Protein AF-A0A8T3NGL0-F1 (afdb_monomer)

Secondary structure (DSSP, 8-state):
-HHHHHHHHHT--S---TTTHHHHHHHHHHHHHHHHHHHHHHHHHHHHTTSS-SSS-HHHHHHHHHHHHHGGGG-SSHHHHHHHHHHHHHHTSPP-

Solvent-accessible surface area (backbone atoms only — not comparable to full-atom values): 5418 Å² total; per-residue (Å²): 111,71,68,58,55,27,50,58,46,42,71,54,83,93,78,86,63,82,79,59,45,61,66,48,41,56,53,48,50,51,54,49,48,54,49,40,52,54,45,19,54,52,41,44,54,28,28,77,73,60,67,23,39,72,93,54,58,39,66,58,54,26,51,48,50,52,59,61,39,58,54,27,48,76,46,96,40,74,69,52,39,54,50,51,51,51,52,54,57,58,72,39,42,48,85,131

Structure (mmCIF, N/CA/C/O backbone):
data_AF-A0A8T3NGL0-F1
#
_entry.id   AF-A0A8T3NGL0-F1
#
loop_
_atom_site.group_PDB
_atom_site.id
_atom_site.type_symbol
_atom_site.label_atom_id
_atom_site.label_alt_id
_atom_site.label_comp_id
_atom_site.label_asym_id
_atom_site.label_entity_id
_atom_site.label_seq_id
_atom_site.pdbx_PDB_ins_code
_atom_site.Cartn_x
_atom_site.Cartn_y
_atom_site.Cartn_z
_atom_site.occupancy
_atom_site.B_iso_or_equiv
_atom_site.auth_seq_id
_atom_site.auth_comp_id
_atom_site.auth_asym_id
_atom_site.auth_atom_id
_atom_site.pdbx_PDB_model_num
ATOM 1 N N . MET A 1 1 ? -1.582 8.954 -3.210 1.00 58.78 1 MET A N 1
ATOM 2 C CA . MET A 1 1 ? -0.148 8.687 -2.939 1.00 58.78 1 MET A CA 1
ATOM 3 C C . MET A 1 1 ? 0.361 7.370 -3.535 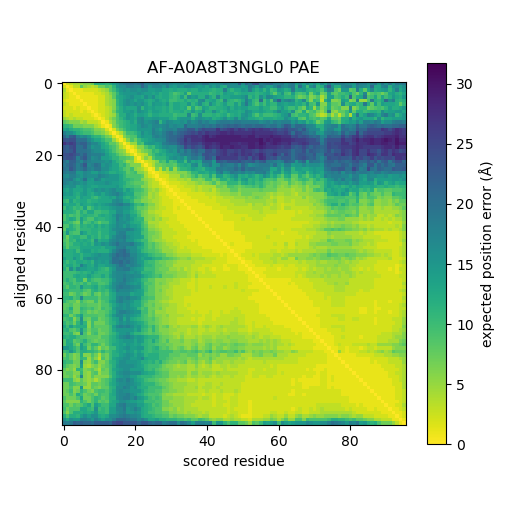1.00 58.78 1 MET A C 1
ATOM 5 O O . MET A 1 1 ? 1.414 7.388 -4.158 1.00 58.78 1 MET A O 1
ATOM 9 N N . LEU A 1 2 ? -0.385 6.261 -3.455 1.00 68.25 2 LEU A N 1
ATOM 10 C CA . LEU A 1 2 ? 0.032 4.943 -3.982 1.00 68.25 2 LEU A CA 1
ATOM 11 C C . LEU A 1 2 ? 0.420 4.930 -5.478 1.00 68.25 2 LEU A C 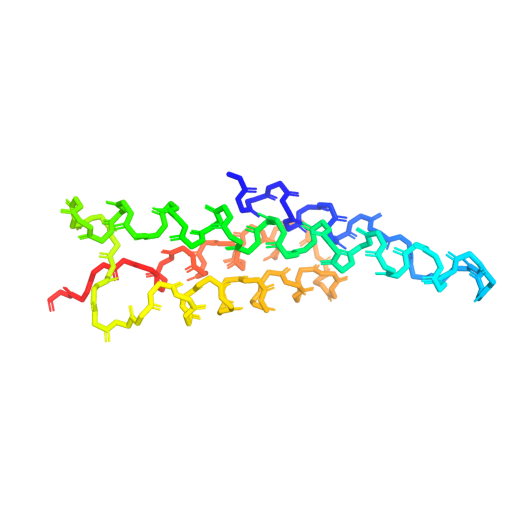1
ATOM 13 O O . LEU A 1 2 ? 1.392 4.288 -5.867 1.00 68.25 2 LEU A O 1
ATOM 17 N N . ALA A 1 3 ? -0.273 5.707 -6.316 1.00 68.69 3 ALA A N 1
ATOM 18 C CA . ALA A 1 3 ? 0.077 5.840 -7.732 1.00 68.69 3 ALA A CA 1
ATOM 19 C C . ALA A 1 3 ? 1.465 6.475 -7.961 1.00 68.69 3 ALA A C 1
ATOM 21 O O . ALA A 1 3 ? 2.179 6.070 -8.875 1.00 68.69 3 ALA A O 1
ATOM 22 N N . ALA A 1 4 ? 1.863 7.441 -7.126 1.00 70.94 4 ALA A N 1
ATOM 23 C CA . ALA A 1 4 ? 3.165 8.097 -7.234 1.00 70.94 4 ALA A CA 1
ATOM 24 C C . ALA A 1 4 ? 4.300 7.138 -6.843 1.00 70.94 4 ALA A C 1
ATOM 26 O O . ALA A 1 4 ? 5.298 7.051 -7.553 1.00 70.94 4 ALA A O 1
ATOM 27 N N . TYR A 1 5 ? 4.099 6.350 -5.782 1.00 68.00 5 TYR A N 1
ATOM 28 C CA . TYR A 1 5 ? 5.041 5.309 -5.367 1.00 68.00 5 TYR A CA 1
ATOM 29 C C . TYR A 1 5 ? 5.271 4.255 -6.465 1.00 68.00 5 TYR A C 1
ATOM 31 O O . TYR A 1 5 ? 6.412 3.900 -6.769 1.00 68.00 5 TYR A O 1
ATOM 39 N N . ALA A 1 6 ? 4.195 3.807 -7.120 1.00 69.00 6 ALA A N 1
ATOM 40 C CA . ALA A 1 6 ? 4.277 2.829 -8.203 1.00 69.00 6 ALA A CA 1
ATOM 41 C C . ALA A 1 6 ? 5.040 3.370 -9.429 1.00 69.00 6 ALA A C 1
ATOM 43 O O . ALA A 1 6 ? 5.843 2.651 -10.023 1.00 69.00 6 ALA A O 1
ATOM 44 N N . LEU A 1 7 ? 4.843 4.647 -9.786 1.00 71.00 7 LEU A N 1
ATOM 45 C CA . LEU A 1 7 ? 5.588 5.289 -10.875 1.00 71.00 7 LEU A CA 1
ATOM 46 C C . LEU A 1 7 ? 7.077 5.459 -10.549 1.00 71.00 7 LEU A C 1
ATOM 48 O O . LEU A 1 7 ? 7.913 5.123 -11.381 1.00 71.00 7 LEU A O 1
ATOM 52 N N . MET A 1 8 ? 7.416 5.914 -9.341 1.00 72.88 8 MET A N 1
ATOM 53 C CA . MET A 1 8 ? 8.816 6.055 -8.916 1.00 72.88 8 MET A CA 1
ATOM 54 C C . MET A 1 8 ? 9.559 4.712 -8.911 1.00 72.88 8 MET A C 1
ATOM 56 O O . MET A 1 8 ? 10.751 4.651 -9.204 1.00 72.88 8 MET A O 1
ATOM 60 N N . THR A 1 9 ? 8.854 3.632 -8.576 1.00 69.88 9 THR A N 1
ATOM 61 C CA . THR A 1 9 ? 9.402 2.270 -8.580 1.00 69.88 9 THR A CA 1
ATOM 62 C C . THR A 1 9 ? 9.637 1.757 -10.003 1.00 69.88 9 THR A C 1
ATOM 64 O O . THR A 1 9 ? 10.660 1.129 -10.258 1.00 69.88 9 THR A O 1
ATOM 67 N N . TYR A 1 10 ? 8.736 2.077 -10.936 1.00 66.06 10 TYR A N 1
ATOM 68 C CA . TYR A 1 10 ? 8.871 1.768 -12.364 1.00 66.06 10 TYR A CA 1
ATOM 69 C C . TYR A 1 10 ? 10.018 2.535 -13.048 1.00 66.06 10 TYR A C 1
ATOM 71 O O . TYR A 1 10 ? 10.676 2.003 -13.933 1.00 66.06 10 TYR A O 1
ATOM 79 N N . GLU A 1 11 ? 10.280 3.783 -12.651 1.00 74.69 11 GLU A N 1
ATOM 80 C CA . GLU A 1 11 ? 11.287 4.643 -13.300 1.00 74.69 11 GLU A CA 1
ATOM 81 C C . GLU A 1 11 ? 12.721 4.438 -12.767 1.00 74.69 11 GLU A C 1
ATOM 83 O O . GLU A 1 11 ? 13.653 5.107 -13.216 1.00 74.69 11 GLU A O 1
ATOM 88 N N . ARG A 1 12 ? 12.936 3.511 -11.822 1.00 68.31 12 ARG A N 1
ATOM 89 C CA . ARG A 1 12 ? 14.254 3.276 -11.215 1.00 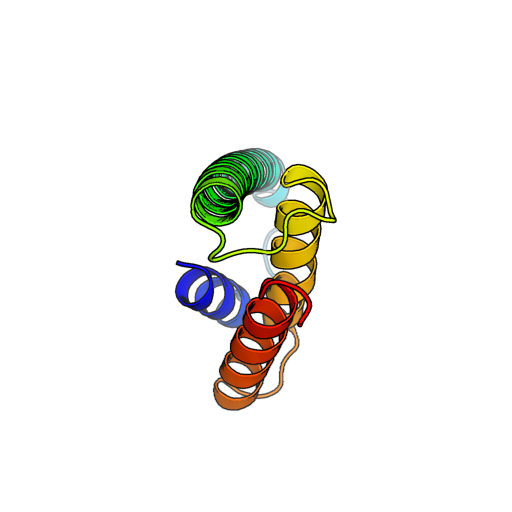68.31 12 ARG A CA 1
ATOM 90 C C . ARG A 1 12 ? 15.166 2.452 -12.150 1.00 68.31 12 ARG A C 1
ATOM 92 O O . ARG A 1 12 ? 14.804 1.331 -12.496 1.00 68.31 12 ARG A O 1
ATOM 99 N N . PRO A 1 13 ? 16.380 2.931 -12.499 1.00 56.94 13 PRO A N 1
ATOM 100 C CA . PRO A 1 13 ? 17.328 2.168 -13.312 1.00 56.94 13 PRO A CA 1
ATOM 101 C C . PRO A 1 13 ? 17.820 0.908 -12.587 1.00 56.94 13 PRO A C 1
ATOM 103 O O . PRO A 1 13 ? 18.309 0.977 -11.455 1.00 56.94 13 PRO A O 1
ATOM 106 N N . HIS A 1 14 ? 17.742 -0.244 -13.254 1.00 61.50 14 HIS A N 1
ATOM 107 C CA . HIS A 1 14 ? 18.310 -1.499 -12.768 1.00 61.50 14 HIS A CA 1
ATOM 108 C C . HIS A 1 14 ? 19.819 -1.539 -13.032 1.00 61.50 14 HIS A C 1
ATOM 110 O O . HIS A 1 14 ? 20.275 -2.076 -14.035 1.00 61.50 14 HIS A O 1
ATOM 116 N N . GLY A 1 15 ? 20.594 -0.980 -12.105 1.00 58.91 15 GLY A N 1
ATOM 117 C CA . GLY A 1 15 ? 22.022 -1.266 -11.992 1.00 58.91 15 GLY A CA 1
ATOM 118 C C . GLY A 1 15 ? 22.929 -0.062 -12.200 1.00 58.91 15 GLY A C 1
ATOM 119 O O . GLY A 1 15 ? 23.072 0.427 -13.313 1.00 58.91 15 GLY A O 1
ATOM 120 N N . THR A 1 16 ? 23.578 0.376 -11.119 1.00 48.75 16 THR A N 1
ATOM 121 C CA . THR A 1 16 ? 25.043 0.542 -10.999 1.00 48.75 16 THR A CA 1
ATOM 122 C C . THR A 1 16 ? 25.415 1.080 -9.605 1.00 48.75 16 THR A C 1
ATOM 124 O O . THR A 1 16 ? 24.675 1.859 -9.012 1.00 48.75 16 THR A O 1
ATOM 127 N N . GLU A 1 17 ? 26.574 0.627 -9.114 1.00 51.41 17 GLU A N 1
ATOM 128 C CA . GLU A 1 17 ? 27.332 1.042 -7.912 1.00 51.41 17 GLU A CA 1
ATOM 129 C C . GLU A 1 17 ? 26.979 0.440 -6.538 1.00 51.41 17 GLU A C 1
ATOM 131 O O . GLU A 1 17 ? 26.284 1.005 -5.693 1.00 51.41 17 GLU A O 1
ATOM 136 N N . LEU A 1 18 ? 27.620 -0.707 -6.291 1.00 53.75 18 LEU A N 1
ATOM 137 C CA . LEU A 1 18 ? 27.564 -1.547 -5.093 1.00 53.75 18 LEU A CA 1
ATOM 138 C C . LEU A 1 18 ? 28.084 -0.885 -3.793 1.00 53.75 18 LEU A C 1
ATOM 140 O O . LEU A 1 18 ? 27.737 -1.350 -2.714 1.00 53.75 18 LEU A O 1
ATOM 144 N N . ALA A 1 19 ? 28.868 0.199 -3.856 1.00 51.28 19 ALA A N 1
ATOM 145 C CA . ALA A 1 19 ? 29.415 0.869 -2.663 1.00 51.28 19 ALA A CA 1
ATOM 146 C C . ALA A 1 19 ? 28.496 1.974 -2.098 1.00 51.28 19 ALA A C 1
ATOM 148 O O . ALA A 1 19 ? 28.457 2.193 -0.889 1.00 51.28 19 ALA A O 1
ATOM 149 N N . ALA A 1 20 ? 27.681 2.616 -2.944 1.00 53.00 20 ALA A N 1
ATOM 150 C CA . ALA A 1 20 ? 26.653 3.568 -2.511 1.00 53.00 20 ALA A CA 1
ATOM 151 C C . ALA A 1 20 ? 25.383 2.868 -1.985 1.00 53.00 20 ALA A C 1
ATOM 153 O O . ALA A 1 20 ? 24.567 3.489 -1.307 1.00 53.00 20 ALA A O 1
ATOM 154 N N . LEU A 1 21 ? 25.215 1.575 -2.285 1.00 52.50 21 LEU A N 1
ATOM 155 C CA . LEU A 1 21 ? 24.030 0.763 -1.990 1.00 52.50 21 LEU A CA 1
ATOM 156 C C . LEU A 1 21 ? 23.824 0.451 -0.501 1.00 52.50 21 LEU A C 1
ATOM 158 O O . LEU A 1 21 ? 22.680 0.278 -0.101 1.00 52.50 21 LEU A O 1
ATOM 162 N N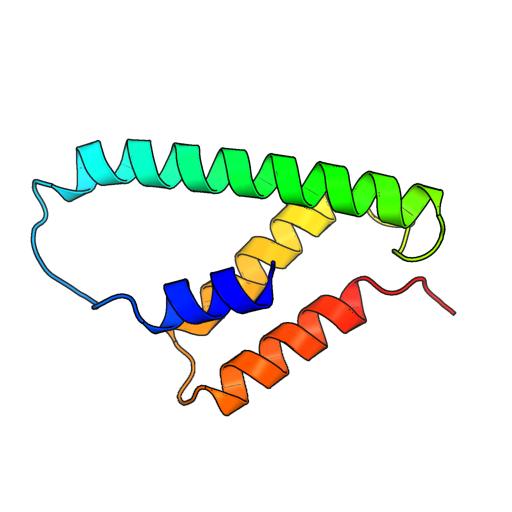 . VAL A 1 22 ? 24.876 0.424 0.325 1.00 53.84 22 VAL A N 1
ATOM 163 C CA . VAL A 1 22 ? 24.739 0.108 1.762 1.00 53.84 22 VAL A CA 1
ATOM 164 C C . VAL A 1 22 ? 24.200 1.311 2.543 1.00 53.84 22 VAL A C 1
ATOM 166 O O . VAL A 1 22 ? 23.184 1.195 3.222 1.00 53.84 22 VAL A O 1
ATOM 169 N N . HIS A 1 23 ? 24.784 2.502 2.363 1.00 52.94 23 HIS A N 1
ATOM 170 C CA . HIS A 1 23 ? 24.285 3.723 3.012 1.00 52.94 23 HIS A CA 1
ATOM 171 C C . HIS A 1 23 ? 22.947 4.179 2.405 1.00 52.94 23 HIS A C 1
ATOM 173 O O . HIS A 1 23 ? 22.009 4.534 3.117 1.00 52.94 23 HIS A O 1
ATOM 179 N N . ARG A 1 24 ? 22.797 4.069 1.075 1.00 52.88 24 ARG A N 1
ATOM 180 C CA . ARG A 1 24 ? 21.506 4.267 0.399 1.00 52.88 24 ARG A CA 1
ATOM 181 C C . ARG A 1 24 ? 20.482 3.208 0.821 1.00 52.88 24 ARG A C 1
ATOM 183 O O . ARG A 1 24 ? 19.302 3.523 0.838 1.00 52.88 24 ARG A O 1
ATOM 190 N N . GLY A 1 25 ? 20.906 2.000 1.184 1.00 54.78 25 GLY A N 1
ATOM 191 C CA . GLY A 1 25 ? 20.054 0.922 1.684 1.00 54.78 25 GLY A CA 1
ATOM 192 C C . GLY A 1 25 ? 19.410 1.264 3.022 1.00 54.78 25 GLY A C 1
ATOM 193 O O . GLY A 1 25 ? 18.199 1.134 3.147 1.00 54.78 25 GLY A O 1
ATOM 194 N N . GLU A 1 26 ? 20.170 1.804 3.978 1.00 58.66 26 GLU A N 1
ATOM 195 C CA . GLU A 1 26 ? 19.616 2.287 5.254 1.00 58.66 26 GLU A CA 1
ATOM 196 C C . GLU A 1 26 ? 18.675 3.487 5.065 1.00 58.66 26 GLU A C 1
ATOM 198 O O . GLU A 1 26 ? 17.613 3.554 5.687 1.00 58.66 26 GLU A O 1
ATOM 203 N N . HIS A 1 27 ? 19.018 4.419 4.168 1.00 60.81 27 HIS A N 1
ATOM 204 C CA . HIS A 1 27 ? 18.133 5.535 3.820 1.00 60.81 27 HIS A CA 1
ATOM 205 C C . HIS A 1 27 ? 16.852 5.074 3.106 1.00 60.81 27 HIS A C 1
ATOM 207 O O . HIS A 1 27 ? 15.775 5.592 3.394 1.00 60.81 27 HIS A O 1
ATOM 213 N N . ILE A 1 28 ? 16.945 4.092 2.205 1.00 61.22 28 ILE A N 1
ATOM 214 C CA . ILE A 1 28 ? 15.793 3.497 1.515 1.00 61.22 28 ILE A CA 1
ATOM 215 C C . ILE A 1 28 ? 14.933 2.707 2.499 1.00 61.22 28 ILE A C 1
ATOM 217 O O . ILE A 1 28 ? 13.717 2.847 2.451 1.00 61.22 28 ILE A O 1
ATOM 221 N N . ALA A 1 29 ? 15.539 1.935 3.402 1.00 65.50 29 ALA A N 1
ATOM 222 C CA . ALA A 1 29 ? 14.824 1.181 4.424 1.00 65.50 29 ALA A CA 1
ATOM 223 C C . ALA A 1 29 ? 14.059 2.123 5.361 1.00 65.50 29 ALA A C 1
ATOM 225 O O . ALA A 1 29 ? 12.869 1.926 5.575 1.00 65.50 29 ALA A O 1
ATOM 226 N N . ARG A 1 30 ? 14.684 3.215 5.830 1.00 68.94 30 ARG A N 1
ATOM 227 C CA . ARG A 1 30 ? 13.983 4.239 6.628 1.00 68.94 30 ARG A CA 1
ATOM 228 C C . ARG A 1 30 ? 12.865 4.935 5.855 1.00 68.94 30 ARG A C 1
ATOM 230 O O . ARG A 1 30 ? 11.793 5.135 6.412 1.00 68.94 30 ARG A O 1
ATOM 237 N N . ALA A 1 31 ? 13.088 5.289 4.590 1.00 68.88 31 ALA A N 1
ATOM 238 C CA . ALA A 1 31 ? 12.056 5.913 3.763 1.00 68.88 31 ALA A CA 1
ATOM 239 C C . ALA A 1 31 ? 10.886 4.953 3.476 1.00 68.88 31 ALA A C 1
ATOM 241 O O . ALA A 1 31 ? 9.733 5.374 3.458 1.00 68.88 31 ALA A O 1
ATOM 242 N N . GLN A 1 32 ? 11.166 3.660 3.287 1.00 69.06 32 GLN A N 1
ATOM 243 C CA . GLN A 1 32 ? 10.143 2.619 3.171 1.00 69.06 32 GLN A CA 1
ATOM 244 C C . GLN A 1 32 ? 9.387 2.421 4.485 1.00 69.06 32 GLN A C 1
ATOM 246 O O . GLN A 1 32 ? 8.168 2.302 4.446 1.00 69.06 32 GLN A O 1
ATOM 251 N N . GLN A 1 33 ? 10.077 2.443 5.628 1.00 77.31 33 GLN A N 1
ATOM 252 C CA . GLN A 1 33 ? 9.459 2.347 6.950 1.00 77.31 33 GLN A CA 1
ATOM 253 C C . GLN A 1 33 ? 8.505 3.523 7.196 1.00 77.31 33 GLN A C 1
ATOM 255 O O . GLN A 1 33 ? 7.338 3.303 7.491 1.00 77.31 33 GLN A O 1
ATOM 260 N N . GLN A 1 34 ? 8.961 4.758 6.956 1.00 80.25 34 GLN A N 1
ATOM 261 C CA . GLN A 1 34 ? 8.133 5.965 7.079 1.00 80.25 34 GLN A CA 1
ATOM 262 C C . GLN A 1 34 ? 6.919 5.936 6.148 1.00 80.25 34 GLN A C 1
ATOM 264 O O . GLN A 1 34 ? 5.829 6.354 6.529 1.00 80.25 34 GLN A O 1
ATOM 269 N N . LEU A 1 35 ? 7.092 5.434 4.922 1.00 77.94 35 LEU A N 1
ATOM 270 C CA . LEU A 1 35 ? 5.980 5.259 3.997 1.00 77.94 35 LEU A CA 1
ATOM 271 C C . LEU A 1 35 ? 5.005 4.175 4.477 1.00 77.94 35 LEU A C 1
ATOM 273 O O . LEU A 1 35 ? 3.802 4.343 4.311 1.00 77.94 35 LEU A O 1
ATOM 277 N N . SER A 1 36 ? 5.507 3.085 5.061 1.00 81.69 36 SER A N 1
ATOM 278 C CA . SER A 1 36 ? 4.682 2.024 5.643 1.00 81.69 36 SER A CA 1
ATOM 279 C C . SER A 1 36 ? 3.856 2.539 6.812 1.00 81.69 36 SER A C 1
ATOM 281 O O . SER A 1 36 ? 2.656 2.289 6.844 1.00 81.69 36 SER A O 1
ATOM 283 N N . ASP A 1 37 ? 4.475 3.292 7.722 1.00 85.06 37 ASP A N 1
ATOM 284 C CA . ASP A 1 37 ? 3.793 3.916 8.856 1.00 85.06 37 ASP A CA 1
ATOM 285 C C . ASP A 1 37 ? 2.709 4.885 8.369 1.00 85.06 37 ASP A C 1
ATOM 287 O O . ASP A 1 37 ? 1.559 4.781 8.776 1.00 85.06 37 ASP A O 1
ATOM 291 N N . PHE A 1 38 ? 3.032 5.747 7.400 1.00 83.56 38 PHE A N 1
ATOM 292 C CA . PHE A 1 38 ? 2.058 6.670 6.817 1.00 83.56 38 PHE A CA 1
ATOM 293 C C . PHE A 1 38 ? 0.881 5.953 6.130 1.00 83.56 38 PHE A C 1
ATOM 295 O O . PHE A 1 38 ? -0.267 6.376 6.250 1.00 83.56 38 PHE A O 1
ATOM 302 N N . ILE A 1 39 ? 1.147 4.872 5.387 1.00 86.62 39 ILE A N 1
ATOM 303 C CA . ILE A 1 39 ? 0.090 4.081 4.740 1.00 86.62 39 ILE A CA 1
ATOM 304 C C . ILE A 1 39 ? -0.772 3.381 5.788 1.00 86.62 39 ILE A C 1
ATOM 306 O O . ILE A 1 39 ? -1.989 3.373 5.636 1.00 86.62 39 ILE A O 1
ATOM 310 N N . ARG A 1 40 ? -0.168 2.811 6.835 1.00 89.75 40 ARG A N 1
ATOM 311 C CA . ARG A 1 40 ? -0.901 2.197 7.945 1.00 89.75 40 ARG A CA 1
ATOM 312 C C . ARG A 1 40 ? -1.847 3.200 8.584 1.00 89.75 40 ARG A C 1
ATOM 314 O O . ARG A 1 40 ? -3.019 2.887 8.724 1.00 89.75 40 ARG A O 1
ATOM 321 N N . ASP A 1 41 ? -1.358 4.386 8.929 1.00 88.44 41 ASP A N 1
ATOM 322 C CA . ASP A 1 41 ? -2.166 5.397 9.612 1.00 88.44 41 ASP A CA 1
ATOM 323 C C . ASP A 1 41 ? -3.370 5.807 8.740 1.00 88.44 41 ASP A C 1
ATOM 325 O O . ASP A 1 41 ? -4.502 5.830 9.217 1.00 88.44 41 ASP A O 1
ATOM 329 N N . LEU A 1 42 ? -3.165 5.975 7.426 1.00 88.19 42 LEU A N 1
ATOM 330 C CA . LEU A 1 42 ? -4.250 6.243 6.473 1.00 88.19 42 LEU A CA 1
ATOM 331 C C . LEU A 1 42 ? -5.253 5.080 6.347 1.00 88.19 42 LEU A C 1
ATOM 333 O O . LEU A 1 42 ? -6.444 5.306 6.145 1.00 88.19 42 LEU A O 1
ATOM 337 N N . LEU A 1 43 ? -4.781 3.832 6.413 1.00 90.25 43 LEU A N 1
ATOM 338 C CA . LEU A 1 43 ? -5.644 2.648 6.373 1.00 90.25 43 LEU A CA 1
ATOM 339 C C . LEU A 1 43 ? -6.454 2.501 7.661 1.00 90.25 43 LEU A C 1
ATOM 341 O O . LEU A 1 43 ? -7.614 2.113 7.584 1.00 90.25 43 LEU A O 1
ATOM 345 N N . THR A 1 44 ? -5.869 2.839 8.810 1.00 91.00 44 THR A N 1
ATOM 346 C CA . THR A 1 44 ? -6.568 2.893 10.098 1.00 91.00 44 THR A CA 1
ATOM 347 C C . THR A 1 44 ? -7.696 3.918 10.045 1.00 91.00 44 THR A C 1
ATOM 349 O O . THR A 1 44 ? -8.840 3.558 10.301 1.00 91.00 44 THR A O 1
ATOM 352 N N . GLU A 1 45 ? -7.410 5.153 9.617 1.00 88.44 45 GLU A N 1
ATOM 353 C CA . GLU A 1 45 ? -8.439 6.190 9.445 1.00 88.44 45 GLU A CA 1
ATOM 354 C C . GLU A 1 45 ? -9.538 5.738 8.467 1.00 88.44 45 GLU A C 1
ATOM 356 O O . GLU A 1 45 ? -10.725 5.883 8.746 1.00 88.44 45 GLU A O 1
ATOM 361 N N . GLY A 1 46 ? -9.156 5.134 7.337 1.00 86.62 46 GLY A N 1
ATOM 362 C CA . GLY A 1 46 ? -10.111 4.624 6.351 1.00 86.62 46 GLY A CA 1
ATOM 363 C C . GLY A 1 46 ? -10.973 3.465 6.862 1.00 86.62 46 GLY A C 1
ATOM 364 O O . GLY A 1 46 ? -12.114 3.316 6.428 1.00 86.62 46 GLY A O 1
ATOM 365 N N . ALA A 1 47 ? -10.452 2.635 7.767 1.00 90.56 47 ALA A N 1
ATOM 366 C CA . ALA A 1 47 ? -11.225 1.576 8.410 1.00 90.56 47 ALA A CA 1
ATOM 367 C C . ALA A 1 47 ? -12.217 2.167 9.425 1.00 90.56 47 ALA A C 1
ATOM 369 O O . ALA A 1 47 ? -13.380 1.771 9.446 1.00 90.56 47 ALA A O 1
ATOM 370 N N . GLU A 1 48 ? -11.800 3.174 10.199 1.00 90.19 48 GLU A N 1
ATOM 371 C CA . GLU A 1 48 ? -12.674 3.901 11.131 1.00 90.19 48 GLU A CA 1
ATOM 372 C C . GLU A 1 48 ? -13.834 4.617 10.418 1.00 90.19 48 GLU A C 1
ATOM 374 O O . GLU A 1 48 ? -14.941 4.685 10.958 1.00 90.19 48 GLU A O 1
ATOM 379 N N . THR A 1 49 ? -13.617 5.124 9.197 1.00 90.94 49 THR A N 1
ATOM 380 C CA . THR A 1 49 ? -14.669 5.752 8.374 1.00 90.94 49 THR A CA 1
ATOM 381 C C . THR A 1 49 ? -15.487 4.756 7.547 1.00 90.94 49 THR A C 1
ATOM 383 O O . THR A 1 49 ? -16.493 5.146 6.952 1.00 90.94 49 THR A O 1
ATOM 386 N N . GLY A 1 50 ? -15.096 3.477 7.512 1.00 89.69 50 GLY A N 1
ATOM 387 C CA . GLY A 1 50 ? -15.744 2.433 6.713 1.00 89.69 50 GLY A CA 1
ATOM 388 C C . GLY A 1 50 ? -15.445 2.501 5.209 1.00 89.69 50 GLY A C 1
ATOM 389 O O . GLY A 1 50 ? -16.122 1.845 4.418 1.00 89.69 50 GLY A O 1
ATOM 390 N N . ASP A 1 51 ? -14.445 3.280 4.794 1.00 87.56 51 ASP A N 1
ATOM 391 C CA . ASP A 1 51 ? -13.978 3.366 3.403 1.00 87.56 51 ASP A CA 1
ATOM 392 C C . ASP A 1 51 ? -13.015 2.225 3.032 1.00 87.56 51 ASP A C 1
ATOM 394 O O . ASP A 1 51 ? -12.828 1.907 1.849 1.00 87.56 51 ASP A O 1
ATOM 398 N N . VAL A 1 52 ? -12.395 1.614 4.043 1.00 92.88 52 VAL A N 1
ATOM 399 C CA . VAL A 1 52 ? -11.440 0.508 3.943 1.00 92.88 52 VAL A CA 1
ATOM 400 C C . VAL A 1 52 ? -11.950 -0.669 4.769 1.00 92.88 52 VAL A C 1
ATOM 402 O O . VAL A 1 52 ? -12.635 -0.499 5.772 1.00 92.88 52 VAL A O 1
ATOM 405 N N . ARG A 1 53 ? -11.635 -1.883 4.319 1.00 94.31 53 ARG A N 1
ATOM 406 C CA . ARG A 1 53 ? -11.927 -3.119 5.047 1.00 94.31 53 ARG A CA 1
ATOM 407 C C . ARG A 1 53 ? -11.283 -3.132 6.439 1.00 94.31 53 ARG A C 1
ATOM 409 O O . ARG A 1 53 ? -10.130 -2.738 6.589 1.00 94.31 53 ARG A O 1
ATOM 416 N N . ASP A 1 54 ? -12.013 -3.649 7.417 1.00 93.75 54 ASP A N 1
ATOM 417 C CA . ASP A 1 54 ? -11.621 -3.743 8.828 1.00 93.75 54 ASP A CA 1
ATOM 418 C C . ASP A 1 54 ? -11.382 -5.194 9.293 1.00 93.75 54 ASP A C 1
ATOM 420 O O . ASP A 1 54 ? -10.953 -5.434 10.419 1.00 93.75 54 ASP A O 1
ATOM 424 N N . ASP A 1 55 ? -11.602 -6.175 8.412 1.00 93.62 55 ASP A N 1
ATOM 425 C CA . ASP A 1 55 ? -11.406 -7.605 8.675 1.00 93.62 55 ASP A CA 1
ATOM 426 C C . ASP A 1 55 ? -9.930 -8.050 8.628 1.00 93.62 55 ASP A C 1
ATOM 428 O O . ASP A 1 55 ? -9.620 -9.210 8.903 1.00 93.62 55 ASP A O 1
ATOM 432 N N . VAL A 1 56 ? -9.015 -7.139 8.282 1.00 93.44 56 VAL A N 1
ATOM 433 C CA . VAL A 1 56 ? -7.563 -7.359 8.207 1.00 93.44 56 VAL A CA 1
ATOM 434 C C . VAL A 1 56 ? -6.851 -6.210 8.918 1.00 93.44 56 VAL A C 1
ATOM 436 O O . VAL A 1 56 ? -7.226 -5.050 8.751 1.00 93.44 56 VAL A O 1
ATOM 439 N N . ALA A 1 57 ? -5.802 -6.513 9.688 1.00 92.50 57 ALA A N 1
ATOM 440 C CA . ALA A 1 57 ? -5.080 -5.495 10.447 1.00 92.50 57 ALA A CA 1
ATOM 441 C C . ALA A 1 57 ? -4.447 -4.425 9.522 1.00 92.50 57 ALA A C 1
ATOM 443 O O . ALA A 1 57 ? -3.865 -4.780 8.489 1.00 92.50 57 ALA A O 1
ATOM 444 N N . PRO A 1 58 ? -4.468 -3.127 9.889 1.00 88.88 58 PRO A N 1
ATOM 445 C CA . PRO A 1 58 ? -3.883 -2.059 9.071 1.00 88.88 58 PRO A CA 1
ATOM 446 C C . PRO A 1 58 ? -2.402 -2.271 8.717 1.00 88.88 58 PRO A C 1
ATOM 448 O O . PRO A 1 58 ? -1.991 -1.969 7.597 1.00 88.88 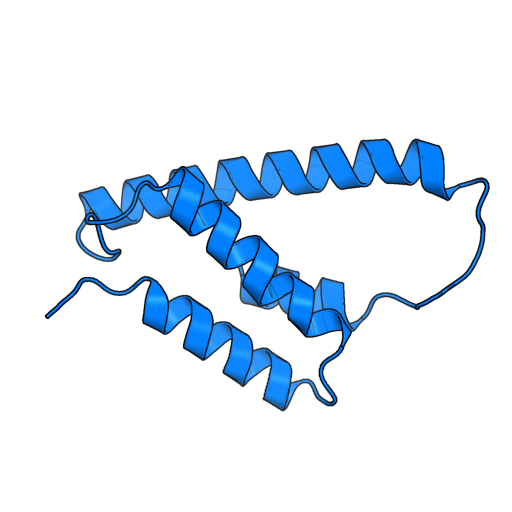58 PRO A O 1
ATOM 451 N N . ASP A 1 59 ? -1.605 -2.846 9.626 1.00 87.62 59 ASP A N 1
ATOM 452 C CA . ASP A 1 59 ? -0.197 -3.202 9.377 1.00 87.62 59 ASP A CA 1
ATOM 453 C C . ASP A 1 59 ? -0.036 -4.254 8.265 1.00 87.62 59 ASP A C 1
ATOM 455 O O . ASP A 1 59 ? 0.864 -4.169 7.418 1.00 87.62 59 ASP A O 1
ATOM 459 N N . GLU A 1 60 ? -0.930 -5.245 8.236 1.00 91.88 60 GLU A N 1
ATOM 460 C CA . GLU A 1 60 ? -0.951 -6.291 7.213 1.00 91.88 60 GLU A CA 1
ATOM 461 C C . GLU A 1 60 ? -1.383 -5.715 5.861 1.00 91.88 60 GLU A C 1
ATOM 463 O O . GLU A 1 60 ? -0.758 -6.004 4.837 1.00 91.88 60 GLU A O 1
ATOM 468 N N . LEU A 1 61 ? -2.390 -4.833 5.848 1.00 92.19 61 LEU A N 1
ATOM 469 C CA . LEU A 1 61 ? -2.845 -4.137 4.640 1.00 92.19 61 LEU A CA 1
ATOM 470 C C . LEU A 1 61 ? -1.786 -3.173 4.082 1.00 92.19 61 LEU A C 1
ATOM 472 O O . LEU A 1 61 ? -1.600 -3.106 2.862 1.00 92.19 61 LEU A O 1
ATOM 476 N N . ALA A 1 62 ? -1.056 -2.464 4.946 1.00 89.69 62 ALA A N 1
ATOM 477 C CA . ALA A 1 62 ? 0.049 -1.597 4.544 1.00 89.69 62 ALA A CA 1
ATOM 478 C C . ALA A 1 62 ? 1.177 -2.414 3.902 1.00 89.69 62 ALA A C 1
ATOM 480 O O . ALA A 1 62 ? 1.637 -2.097 2.797 1.00 89.69 62 ALA A O 1
ATOM 481 N N . SER A 1 63 ? 1.553 -3.523 4.546 1.00 89.19 63 SER A N 1
ATOM 482 C CA . SER A 1 63 ? 2.541 -4.469 4.025 1.00 89.19 63 SER A CA 1
ATOM 483 C C . SER A 1 63 ? 2.099 -5.046 2.680 1.00 89.19 63 SER A C 1
ATOM 485 O O . SER A 1 63 ? 2.878 -5.037 1.724 1.00 89.19 63 SER A O 1
ATOM 487 N N . TYR A 1 64 ? 0.845 -5.485 2.561 1.00 90.88 64 TYR A N 1
ATOM 488 C CA . TYR A 1 64 ? 0.255 -5.957 1.308 1.00 90.88 64 TYR A CA 1
ATOM 489 C C . TYR A 1 64 ? 0.367 -4.910 0.191 1.00 90.88 64 TYR A C 1
ATOM 491 O O . TYR A 1 64 ? 0.854 -5.225 -0.898 1.00 90.88 64 TYR A O 1
ATOM 499 N N . CYS A 1 65 ? -0.024 -3.658 0.457 1.00 89.75 65 CYS A N 1
ATOM 500 C CA . CYS A 1 65 ? 0.029 -2.577 -0.527 1.00 89.75 65 CYS A CA 1
ATOM 501 C C . CYS A 1 65 ? 1.453 -2.324 -1.025 1.00 89.75 65 CYS A C 1
ATOM 503 O O . CYS A 1 65 ? 1.675 -2.202 -2.231 1.00 89.75 65 CYS A O 1
ATOM 505 N N . LEU A 1 66 ? 2.425 -2.263 -0.114 1.00 87.19 66 LEU A N 1
ATOM 506 C CA . LEU A 1 66 ? 3.822 -2.022 -0.467 1.00 87.19 66 LEU A CA 1
ATOM 507 C C . LEU A 1 66 ? 4.397 -3.153 -1.323 1.00 87.19 66 LEU A C 1
ATOM 509 O O . LEU A 1 66 ? 4.995 -2.881 -2.365 1.00 87.19 66 LEU A O 1
ATOM 513 N N . HIS A 1 67 ? 4.164 -4.411 -0.938 1.00 88.56 67 HIS A N 1
ATOM 514 C CA . HIS A 1 67 ? 4.634 -5.566 -1.706 1.00 88.56 67 HIS A 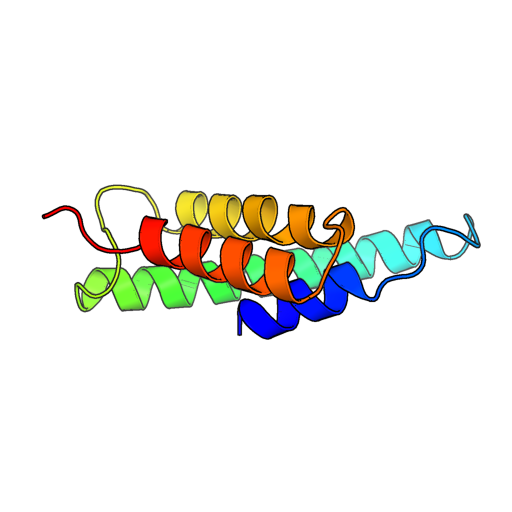CA 1
ATOM 515 C C . HIS A 1 67 ? 3.960 -5.650 -3.079 1.00 88.56 67 HIS A C 1
ATOM 517 O O . HIS A 1 67 ? 4.638 -5.864 -4.086 1.00 88.56 67 HIS A O 1
ATOM 523 N N . ALA A 1 68 ? 2.645 -5.422 -3.146 1.00 89.25 68 ALA A N 1
ATOM 524 C CA . ALA A 1 68 ? 1.914 -5.415 -4.407 1.00 89.25 68 ALA A CA 1
ATOM 525 C C . ALA A 1 68 ? 2.447 -4.331 -5.353 1.00 89.25 68 ALA A C 1
ATOM 527 O O . ALA A 1 68 ? 2.688 -4.605 -6.526 1.00 89.25 68 ALA A O 1
ATOM 528 N N . LEU A 1 69 ? 2.684 -3.113 -4.856 1.00 86.31 69 LEU A N 1
ATOM 529 C 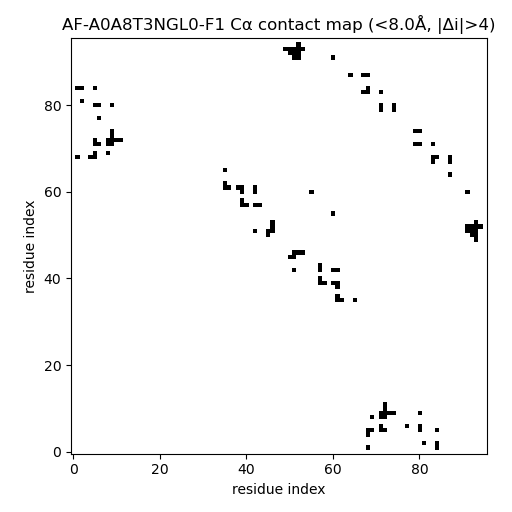CA . LEU A 1 69 ? 3.153 -1.997 -5.680 1.00 86.31 69 LEU A CA 1
ATOM 530 C C . LEU A 1 69 ? 4.643 -2.071 -6.024 1.00 86.31 69 LEU A C 1
ATOM 532 O O . LEU A 1 69 ? 5.037 -1.533 -7.058 1.00 86.31 69 LEU A O 1
ATOM 536 N N . ALA A 1 70 ? 5.464 -2.772 -5.238 1.00 84.06 70 ALA A N 1
ATOM 537 C CA . ALA A 1 70 ? 6.861 -3.039 -5.585 1.00 84.06 70 ALA A CA 1
ATOM 538 C C . ALA A 1 70 ? 6.990 -3.810 -6.915 1.00 84.06 70 ALA A C 1
ATOM 540 O O . ALA A 1 70 ? 7.931 -3.580 -7.685 1.00 84.06 70 ALA A O 1
ATOM 541 N N . ALA A 1 71 ? 5.996 -4.647 -7.243 1.00 85.94 71 ALA A N 1
ATOM 542 C CA . ALA A 1 71 ? 5.914 -5.350 -8.522 1.00 85.94 71 ALA A CA 1
ATOM 543 C C . ALA A 1 71 ? 5.785 -4.404 -9.731 1.00 85.94 71 ALA A C 1
ATOM 545 O O . ALA A 1 71 ? 6.046 -4.822 -10.854 1.00 85.94 71 ALA A O 1
ATOM 546 N N . ALA A 1 72 ? 5.448 -3.120 -9.536 1.00 84.12 72 ALA A N 1
ATOM 547 C CA . ALA A 1 72 ? 5.402 -2.138 -10.619 1.00 84.12 72 ALA A CA 1
ATOM 548 C C . ALA A 1 72 ? 6.748 -1.986 -11.351 1.00 84.12 72 ALA A C 1
ATOM 550 O O . ALA A 1 72 ? 6.742 -1.675 -12.541 1.00 84.12 72 ALA A O 1
ATOM 551 N N . SER A 1 73 ? 7.873 -2.243 -10.668 1.00 79.56 73 SER A N 1
ATOM 552 C CA . SER A 1 73 ? 9.229 -2.190 -11.246 1.00 79.56 73 SER A CA 1
ATOM 553 C C . SER A 1 73 ? 9.440 -3.147 -12.420 1.00 79.56 73 SER A C 1
ATOM 555 O O . SER A 1 73 ? 10.236 -2.854 -13.303 1.00 79.56 73 SER A O 1
ATOM 557 N N . SER A 1 74 ? 8.722 -4.271 -12.461 1.00 83.75 74 SER A N 1
ATOM 558 C CA . SER A 1 74 ? 8.891 -5.309 -13.485 1.00 83.75 74 SER A CA 1
ATOM 559 C C . SER A 1 74 ? 7.799 -5.296 -14.557 1.00 83.75 74 SER A C 1
ATOM 561 O O . SER A 1 74 ? 7.774 -6.161 -15.435 1.00 83.75 74 SER A O 1
ATOM 563 N N . LEU A 1 75 ? 6.872 -4.334 -14.508 1.00 89.06 75 LEU A N 1
ATOM 564 C CA . LEU A 1 75 ? 5.742 -4.297 -15.431 1.00 89.06 75 LEU A CA 1
ATOM 565 C C . LEU A 1 75 ? 6.131 -3.734 -16.805 1.00 89.06 75 LEU A C 1
ATOM 567 O O . LEU A 1 75 ? 6.893 -2.779 -16.894 1.00 89.06 75 LEU A O 1
ATOM 571 N N . PRO A 1 76 ? 5.531 -4.235 -17.901 1.00 86.12 76 PRO A N 1
ATOM 572 C CA . PRO A 1 76 ? 5.954 -3.884 -19.258 1.00 86.12 76 PRO A CA 1
ATOM 573 C C . PRO A 1 76 ? 5.460 -2.507 -19.733 1.00 86.12 76 PRO A C 1
ATOM 575 O O . PRO A 1 76 ? 5.754 -2.103 -20.854 1.00 86.12 76 PRO A O 1
ATOM 578 N N . SER A 1 77 ? 4.626 -1.804 -18.953 1.00 89.88 77 SER A N 1
ATOM 579 C CA . SER A 1 77 ? 4.089 -0.494 -19.351 1.00 89.88 77 SER A CA 1
ATOM 580 C C . SER A 1 77 ? 3.463 0.295 -18.200 1.00 89.88 77 SER A C 1
ATOM 582 O O . SER A 1 77 ? 2.916 -0.272 -17.252 1.00 89.88 77 SER A O 1
ATOM 584 N N . LYS A 1 78 ? 3.378 1.623 -18.367 1.00 81.88 78 LYS A N 1
ATOM 585 C CA . LYS A 1 78 ? 2.617 2.520 -17.471 1.00 81.88 78 LYS A CA 1
ATOM 586 C C . LYS A 1 78 ? 1.133 2.135 -17.363 1.00 81.88 78 LYS A C 1
ATOM 588 O O . LYS A 1 78 ? 0.516 2.327 -16.318 1.00 81.88 78 LYS A O 1
ATOM 593 N N . ALA A 1 79 ? 0.545 1.568 -18.419 1.00 91.88 79 ALA A N 1
ATOM 594 C CA . ALA A 1 79 ? -0.827 1.065 -18.377 1.00 91.88 79 ALA A CA 1
ATOM 595 C C . ALA A 1 79 ? -0.964 -0.161 -17.457 1.00 91.88 79 ALA A C 1
ATOM 597 O O . ALA A 1 79 ? -1.948 -0.264 -16.727 1.00 91.88 79 ALA A O 1
ATOM 598 N N . ALA A 1 80 ? 0.025 -1.061 -17.452 1.00 90.06 80 ALA A N 1
ATOM 599 C CA . ALA A 1 80 ? 0.066 -2.185 -16.519 1.00 90.06 80 ALA A CA 1
ATOM 600 C C . 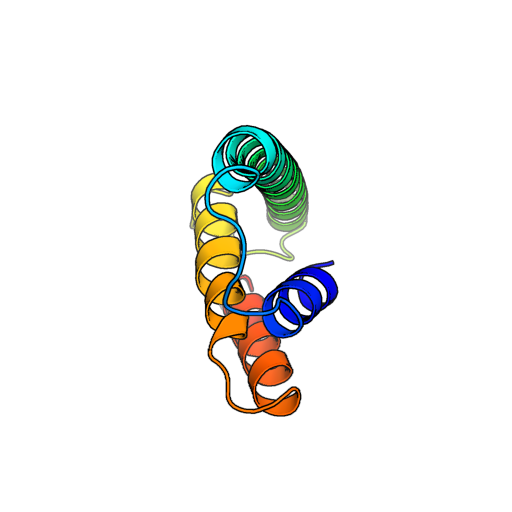ALA A 1 80 ? 0.216 -1.707 -15.068 1.00 90.06 80 ALA A C 1
ATOM 602 O O . ALA A 1 80 ? -0.511 -2.188 -14.204 1.00 90.06 80 ALA A O 1
ATOM 603 N N . VAL A 1 81 ? 1.057 -0.697 -14.819 1.00 85.69 81 VAL A N 1
ATOM 604 C CA . VAL A 1 81 ? 1.190 -0.065 -13.493 1.00 85.69 81 VAL A CA 1
ATOM 605 C C . VAL A 1 81 ? -0.146 0.501 -13.008 1.00 85.69 81 VAL A C 1
ATOM 607 O O . VAL A 1 81 ? -0.557 0.235 -11.883 1.00 85.69 81 VAL A O 1
ATOM 610 N N . ARG A 1 82 ? -0.881 1.225 -13.865 1.00 88.06 82 ARG A N 1
ATOM 611 C CA . ARG A 1 82 ? -2.214 1.749 -13.510 1.00 88.06 82 ARG A CA 1
ATOM 612 C C . ARG A 1 82 ? -3.195 0.637 -13.145 1.00 88.06 82 ARG A C 1
ATOM 614 O O . ARG A 1 82 ? -3.936 0.786 -12.179 1.00 88.06 82 ARG A O 1
ATOM 621 N N . ARG A 1 83 ? -3.195 -0.478 -13.884 1.00 94.19 83 ARG A N 1
ATOM 622 C CA . ARG A 1 83 ? -4.046 -1.636 -13.562 1.00 94.19 83 ARG A CA 1
ATOM 623 C C . ARG A 1 83 ? -3.666 -2.271 -12.227 1.00 94.19 83 ARG A C 1
ATOM 625 O O . ARG A 1 83 ? -4.562 -2.560 -11.447 1.00 94.19 83 ARG A O 1
ATOM 632 N N . LEU A 1 84 ? -2.372 -2.435 -11.952 1.00 91.31 84 LEU A N 1
ATOM 633 C CA . LEU A 1 84 ? -1.887 -2.946 -10.669 1.00 91.31 84 LEU A CA 1
ATOM 634 C C . LEU A 1 84 ? -2.374 -2.069 -9.510 1.00 91.31 84 LEU A C 1
ATOM 636 O O . LEU A 1 84 ? -2.986 -2.583 -8.584 1.00 91.31 84 LEU A O 1
ATOM 640 N N . VAL A 1 85 ? -2.207 -0.746 -9.615 1.00 8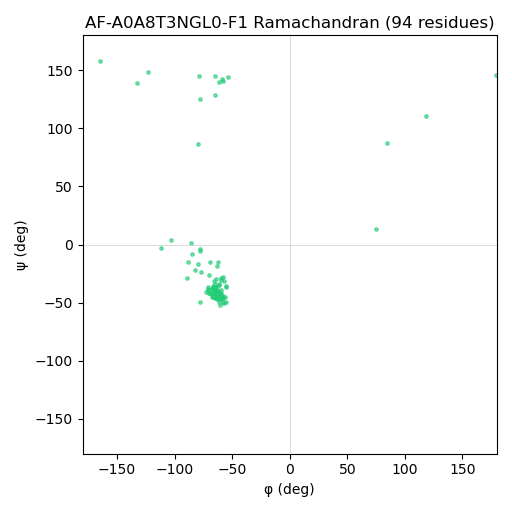9.56 85 VAL A N 1
ATOM 641 C CA . VAL A 1 85 ? -2.708 0.206 -8.609 1.00 89.56 85 VAL A CA 1
ATOM 642 C C . VAL A 1 85 ? -4.217 0.049 -8.400 1.00 89.56 85 VAL A C 1
ATOM 644 O O . VAL A 1 85 ? -4.671 -0.007 -7.262 1.00 89.56 85 VAL A O 1
ATOM 647 N N . MET A 1 86 ? -4.998 -0.058 -9.479 1.00 92.69 86 MET A N 1
ATOM 648 C CA . MET A 1 86 ? -6.451 -0.241 -9.380 1.00 92.69 86 MET A CA 1
ATOM 649 C C . MET A 1 86 ? -6.839 -1.548 -8.681 1.00 92.69 86 MET A C 1
ATOM 651 O O . MET A 1 86 ? -7.776 -1.546 -7.888 1.00 92.69 86 MET A O 1
ATOM 655 N N . VAL A 1 87 ? -6.129 -2.646 -8.954 1.00 95.44 87 VAL A N 1
ATOM 656 C CA . VAL A 1 87 ? -6.370 -3.943 -8.302 1.00 95.44 87 VAL A CA 1
ATOM 657 C C . VAL A 1 87 ? -6.020 -3.878 -6.817 1.00 95.44 87 VAL A C 1
ATOM 659 O O . VAL A 1 87 ? -6.826 -4.303 -5.995 1.00 95.44 87 VAL A O 1
ATOM 662 N N . THR A 1 88 ? -4.875 -3.289 -6.461 1.00 92.88 88 THR A N 1
ATOM 663 C CA . THR A 1 88 ? -4.479 -3.098 -5.058 1.00 92.88 88 THR A CA 1
ATOM 664 C C . THR A 1 88 ? -5.515 -2.265 -4.301 1.00 92.88 88 THR A C 1
ATOM 666 O O . THR A 1 88 ? -5.949 -2.668 -3.229 1.00 92.88 88 THR A O 1
ATOM 669 N N . LEU A 1 89 ? -5.981 -1.152 -4.881 1.00 89.81 89 LEU A N 1
ATOM 670 C CA . LEU A 1 89 ? -7.019 -0.309 -4.275 1.00 89.81 89 LEU A CA 1
ATOM 671 C C . LEU A 1 89 ? -8.371 -1.021 -4.157 1.00 89.81 89 LEU A C 1
ATOM 673 O O . LEU A 1 89 ? -9.091 -0.816 -3.186 1.00 89.81 89 LEU A O 1
ATOM 677 N N . ALA A 1 90 ? -8.735 -1.856 -5.132 1.00 93.25 90 ALA A N 1
ATOM 678 C CA . ALA A 1 90 ? -9.960 -2.643 -5.055 1.00 93.25 90 ALA A CA 1
ATOM 679 C C . ALA A 1 90 ? -9.913 -3.666 -3.908 1.00 93.25 90 ALA A C 1
ATOM 681 O O . ALA A 1 90 ? -10.944 -3.899 -3.285 1.00 93.25 90 ALA A O 1
ATOM 682 N N . GLY A 1 91 ? -8.734 -4.223 -3.604 1.00 91.38 91 GLY A N 1
ATOM 683 C CA . GLY A 1 91 ? -8.527 -5.163 -2.496 1.00 91.38 91 GLY A CA 1
ATOM 684 C C . GLY A 1 91 ? -8.653 -4.554 -1.095 1.00 91.38 91 GLY A C 1
ATOM 685 O O . GLY A 1 91 ? -8.804 -5.303 -0.130 1.00 91.38 91 GLY A O 1
ATOM 686 N N . LEU A 1 92 ? -8.621 -3.220 -0.991 1.00 92.75 92 LEU A N 1
ATOM 687 C CA . LEU A 1 92 ? -8.809 -2.477 0.259 1.00 92.75 92 LEU A CA 1
ATOM 688 C C . LEU A 1 92 ? -10.270 -2.149 0.555 1.00 92.75 92 LEU A C 1
ATOM 690 O O . LEU A 1 92 ? -10.580 -1.752 1.671 1.00 92.75 92 LEU A O 1
ATOM 694 N N . ARG A 1 93 ? -11.165 -2.276 -0.429 1.00 93.06 93 ARG A N 1
ATOM 695 C CA . ARG A 1 93 ? -12.577 -1.940 -0.236 1.00 93.06 93 ARG A CA 1
ATOM 696 C C . ARG A 1 93 ? -13.214 -2.883 0.793 1.00 93.06 93 ARG A C 1
ATOM 698 O O . ARG A 1 93 ? -12.873 -4.068 0.777 1.00 93.06 93 ARG A O 1
ATOM 705 N N . PRO A 1 94 ? -14.159 -2.393 1.613 1.00 90.69 94 PRO A N 1
ATOM 706 C CA . PRO A 1 94 ? -14.893 -3.229 2.550 1.00 90.69 94 PRO A CA 1
ATOM 707 C C . PRO A 1 94 ? -15.553 -4.424 1.847 1.00 90.69 94 PRO A C 1
ATOM 709 O O . PRO A 1 94 ? -16.007 -4.285 0.699 1.00 90.69 94 PRO A O 1
ATOM 712 N N . PRO A 1 95 ? -15.617 -5.595 2.503 1.00 83.56 95 PRO A N 1
ATOM 713 C CA . PRO A 1 95 ? -16.416 -6.707 2.010 1.00 83.56 95 PRO A CA 1
ATOM 714 C C . PRO A 1 95 ? -17.886 -6.274 1.885 1.00 83.56 95 PRO A C 1
ATOM 716 O O . PRO A 1 95 ? -18.383 -5.476 2.676 1.00 83.56 95 PRO A O 1
ATOM 719 N N . ARG A 1 96 ? -18.557 -6.759 0.838 1.00 76.06 96 ARG A N 1
ATOM 720 C CA . ARG A 1 96 ? -19.990 -6.517 0.618 1.00 76.06 96 ARG A CA 1
ATOM 721 C C . ARG A 1 96 ? -20.850 -7.445 1.457 1.00 76.06 96 ARG A C 1
ATOM 723 O O . ARG A 1 96 ? -20.429 -8.613 1.612 1.00 76.06 96 ARG A O 1
#

pLDDT: mean 79.63, std 13.73, range [48.75, 95.44]

Mean predicted aligned error: 8.67 Å

Radius of gyration: 14.84 Å; Cα contacts (8 Å, |Δi|>4): 68; chains: 1; bounding box: 49×16×30 Å

Sequence (96 aa):
MLAAYALMTYERPHGTELAALVHRGEHIARAQQQLSDFIRDLLTEGAETGDVRDDVAPDELASYCLHALAAASSLPSKAAVRRLVMVTLAGLRPPR

Foldseek 3Di:
DLLVLLVVLQPDDDDDDPPVCPVVVVVVVVVLVVQLVVQLVVLVVCVVVLQFAPPDHSSVLSVVSVVLSNCSNVDPDSVVSVVSNVVSSVNGHYDD

Nearest PDB structures (foldseek):
  3eup-assembly1_B  TM=6.608E-01  e=2.218E-01  Cytophaga hutchinsonii ATCC 33406
  3qbm-assembly1_B  TM=6.151E-01  e=1.110E-01  Chloroflexus aurantiacus J-10-fl
  5h9t-assembly4_G  TM=7.092E-01  e=7.901E-01  Pseudomonas aeruginosa PAO1
  6zui-assembly1_A  TM=6.443E-01  e=7.040E-01  Escherichia coli K-12
  4yze-assembly1_C  TM=6.417E-01  e=9.954E-01  Escherichia coli K-12